Protein AF-Q6F4F9-F1 (afdb_monomer_lite)

Foldseek 3Di:
DLWDQDPVPRDTDRPPQLPDAPPDPVVVVVQLVVLCLLLPFLPNLVVQLVCQVPDDPVSNCCSLPPSNVVSLVSVVVVCSNHVVVCVVCLVVLLVRLVVRLVVLVVVLVVDDDPSSNVSSVSSSVSSVVSND

Sequence (132 aa):
GIFFMFNEMESMLMYFLKFFNLNLYLLYFSMIMAFLVKMPMYFVHLWLPKAHVEAPVSGSMILAGIMLKLGGYGLMRLMVFLQQINLKMNYIWIVISLVGGFYISLKCFCQVDIKSLIAYSSVAHMSIVISG

Organism: NCBI:txid254382

Secondary structure (DSSP, 8-state):
--SEE-TTT--EE--TTTT-----HHHHHHHHHHHHHHTT-TTTTTHHHHHHHHS-HHHHHHIIIIIHHHHHHHHHHHHHHSHHHHHHHHHHHHHHHHHHHHHHHHHHHT---HHHHHHHHHHHHHHHHHH-

Structure (mmCIF, N/CA/C/O backbone):
data_AF-Q6F4F9-F1
#
_entry.id   AF-Q6F4F9-F1
#
loop_
_atom_site.group_PDB
_atom_site.id
_atom_site.type_symbol
_atom_site.label_atom_id
_atom_site.label_alt_id
_atom_site.label_comp_id
_atom_site.label_asym_id
_atom_site.label_entity_id
_atom_site.label_seq_id
_atom_site.pdbx_PDB_ins_code
_atom_site.Cartn_x
_atom_site.Cartn_y
_atom_site.Cartn_z
_atom_site.occupancy
_atom_site.B_iso_or_equiv
_atom_site.auth_seq_id
_atom_site.auth_comp_id
_atom_site.auth_asym_id
_atom_site.auth_atom_id
_atom_site.pdbx_PDB_model_num
ATOM 1 N N . GLY A 1 1 ? 4.923 3.790 32.090 1.00 45.31 1 GLY A N 1
ATOM 2 C CA . GLY A 1 1 ? 6.272 3.547 31.550 1.00 45.31 1 GLY A CA 1
ATOM 3 C C . GLY A 1 1 ? 6.169 3.409 30.051 1.00 45.31 1 GLY A C 1
ATOM 4 O O . GLY A 1 1 ? 5.215 2.806 29.584 1.00 45.31 1 GLY A O 1
ATOM 5 N N . ILE A 1 2 ? 7.092 4.016 29.306 1.00 51.56 2 ILE A N 1
ATOM 6 C CA . ILE A 1 2 ? 7.120 3.952 27.834 1.00 51.56 2 ILE A CA 1
ATOM 7 C C . ILE A 1 2 ? 7.383 2.511 27.365 1.00 51.56 2 ILE A C 1
ATOM 9 O O . ILE A 1 2 ? 6.845 2.089 26.349 1.00 51.56 2 ILE A O 1
ATOM 13 N N . PHE A 1 3 ? 8.130 1.740 28.155 1.00 48.31 3 PHE A N 1
ATOM 14 C CA . PHE A 1 3 ? 8.286 0.300 28.005 1.00 48.31 3 PHE A CA 1
ATOM 15 C C . PHE A 1 3 ? 7.328 -0.443 28.938 1.00 48.31 3 PHE A C 1
ATOM 17 O O . PHE A 1 3 ? 7.302 -0.175 30.141 1.00 48.31 3 PHE A O 1
ATOM 24 N N . PHE A 1 4 ? 6.550 -1.365 28.375 1.00 54.19 4 PHE A N 1
ATOM 25 C CA . PHE A 1 4 ? 5.777 -2.349 29.124 1.00 54.19 4 PHE A CA 1
ATOM 26 C C . PHE A 1 4 ? 6.412 -3.716 28.864 1.00 54.19 4 PHE A C 1
ATOM 28 O O . PHE A 1 4 ? 6.533 -4.134 27.711 1.00 54.19 4 PHE A O 1
ATOM 35 N N . MET A 1 5 ? 6.824 -4.391 29.934 1.00 52.00 5 MET A N 1
ATOM 36 C CA . MET A 1 5 ? 7.193 -5.802 29.878 1.00 52.00 5 MET A CA 1
ATOM 37 C C . MET A 1 5 ? 5.910 -6.622 29.849 1.00 52.00 5 MET A C 1
ATOM 39 O O . MET A 1 5 ? 5.072 -6.494 30.742 1.00 52.00 5 MET A O 1
ATOM 43 N N . PHE A 1 6 ? 5.744 -7.460 28.830 1.00 53.97 6 PHE A N 1
ATOM 44 C CA . PHE A 1 6 ? 4.762 -8.531 28.911 1.00 53.97 6 PHE A CA 1
ATOM 45 C C . PHE A 1 6 ? 5.356 -9.709 29.669 1.00 53.97 6 PHE A C 1
ATOM 47 O O . PHE A 1 6 ? 6.288 -10.337 29.173 1.00 53.97 6 PHE A O 1
ATOM 54 N N . ASN A 1 7 ? 4.769 -10.046 30.817 1.00 51.41 7 ASN A N 1
ATOM 55 C CA . ASN A 1 7 ? 5.176 -11.212 31.608 1.00 51.41 7 ASN A CA 1
ATOM 56 C C . ASN A 1 7 ? 5.023 -12.550 30.858 1.00 51.41 7 ASN A C 1
ATOM 58 O O . ASN A 1 7 ? 5.682 -13.510 31.223 1.00 51.41 7 ASN A O 1
ATOM 62 N N . GLU A 1 8 ? 4.193 -12.617 29.815 1.00 51.53 8 GLU A N 1
ATOM 63 C CA . GLU A 1 8 ? 3.927 -13.854 29.057 1.00 51.53 8 GLU A CA 1
ATOM 64 C C . GLU A 1 8 ? 4.882 -14.073 27.867 1.00 51.53 8 GLU A C 1
ATOM 66 O O . GLU A 1 8 ? 5.017 -15.190 27.386 1.00 51.53 8 GLU A O 1
ATOM 71 N N . MET A 1 9 ? 5.527 -13.018 27.353 1.00 53.88 9 MET A N 1
ATOM 72 C CA . MET A 1 9 ? 6.287 -13.060 26.085 1.00 53.88 9 MET A CA 1
ATOM 73 C C . MET A 1 9 ? 7.745 -12.593 26.224 1.00 53.88 9 MET A C 1
ATOM 75 O O . MET A 1 9 ? 8.450 -12.518 25.221 1.00 53.88 9 MET A O 1
ATOM 79 N N . GLU A 1 10 ? 8.177 -12.194 27.428 1.00 52.59 10 GLU A N 1
ATOM 80 C CA . GLU A 1 10 ? 9.486 -11.567 27.716 1.00 52.59 10 GLU A CA 1
ATOM 81 C C . GLU A 1 10 ? 9.894 -10.448 26.730 1.00 52.59 10 GLU A C 1
ATOM 83 O O . GLU A 1 10 ? 11.068 -10.140 26.535 1.00 52.59 10 GLU A O 1
ATOM 88 N N . SER A 1 11 ? 8.918 -9.800 26.090 1.00 51.47 11 SER A N 1
ATOM 89 C CA . SER A 1 11 ? 9.169 -8.795 25.060 1.00 51.47 11 SER A CA 1
ATOM 90 C C . SER A 1 11 ? 8.929 -7.388 25.600 1.00 51.47 11 SER A C 1
ATOM 92 O O . SER A 1 11 ? 7.839 -7.080 26.097 1.00 51.47 11 SER A O 1
ATOM 94 N N . MET A 1 12 ? 9.919 -6.515 25.421 1.00 50.72 12 MET A N 1
ATOM 95 C CA . MET A 1 12 ? 9.825 -5.079 25.682 1.00 50.72 12 MET A CA 1
ATOM 96 C C . MET A 1 12 ? 9.098 -4.367 24.537 1.00 50.72 12 MET A C 1
ATOM 98 O O . MET A 1 12 ? 9.719 -3.975 23.548 1.00 50.72 12 MET A O 1
ATOM 102 N N . LEU A 1 13 ? 7.784 -4.169 24.660 1.00 56.91 13 LEU A N 1
ATOM 103 C CA . LEU A 1 13 ? 7.014 -3.400 23.680 1.00 56.91 13 LEU A CA 1
ATOM 104 C C . LEU A 1 13 ? 6.706 -1.996 24.198 1.00 56.91 13 LEU A C 1
ATOM 106 O O . LEU A 1 13 ? 6.310 -1.782 25.347 1.00 56.91 13 LEU A O 1
ATOM 110 N N . MET A 1 14 ? 6.876 -1.020 23.306 1.00 57.19 14 MET A N 1
ATOM 111 C CA . MET A 1 14 ? 6.538 0.369 23.577 1.00 57.19 14 MET A CA 1
ATOM 112 C C . MET A 1 14 ? 5.018 0.548 23.444 1.00 57.19 14 MET A C 1
ATOM 114 O O . MET A 1 14 ? 4.515 0.876 22.371 1.00 57.19 14 MET A O 1
ATOM 118 N N . TYR A 1 15 ? 4.273 0.291 24.522 1.00 59.44 15 TYR A N 1
ATOM 119 C CA . TYR A 1 15 ? 2.806 0.379 24.560 1.00 59.44 15 TYR A CA 1
ATOM 120 C C . TYR A 1 15 ? 2.285 1.805 24.687 1.00 59.44 15 TYR A C 1
ATOM 122 O O . TYR A 1 15 ? 1.411 2.114 25.500 1.00 59.44 15 TYR A O 1
ATOM 130 N N . PHE A 1 16 ? 2.817 2.702 23.867 1.00 53.94 16 PHE A N 1
ATOM 131 C CA . PHE A 1 16 ? 2.278 4.042 23.817 1.00 53.94 16 PHE A CA 1
ATOM 132 C C . PHE A 1 16 ? 0.833 3.969 23.294 1.00 53.94 16 PHE A C 1
ATOM 134 O O . PHE A 1 16 ? 0.584 3.507 22.184 1.00 53.94 16 PHE A O 1
ATOM 141 N N . LEU A 1 17 ? -0.117 4.381 24.139 1.00 57.94 17 LEU A N 1
ATOM 142 C CA . LEU A 1 17 ? -1.541 4.576 23.841 1.00 57.94 17 LEU A CA 1
ATOM 143 C C . LEU A 1 17 ? -2.439 3.342 23.597 1.00 57.94 17 LEU A C 1
ATOM 145 O O . LEU A 1 17 ? -3.617 3.548 23.328 1.00 57.94 17 LEU A O 1
ATOM 149 N N . LYS A 1 18 ? -1.998 2.083 23.760 1.00 57.00 18 LYS A N 1
ATOM 150 C CA . LYS A 1 18 ? -2.902 0.913 23.557 1.00 57.00 18 LYS A CA 1
ATOM 151 C C . LYS A 1 18 ? -4.168 0.934 24.420 1.00 57.00 18 LYS A C 1
ATOM 153 O O . LYS A 1 18 ? -5.202 0.428 24.003 1.00 57.00 18 LYS A O 1
ATOM 158 N N . PHE A 1 19 ? -4.096 1.505 25.619 1.00 54.19 19 PHE A N 1
ATOM 159 C CA . PHE A 1 19 ? -5.248 1.573 26.521 1.00 54.19 19 PHE A CA 1
ATOM 160 C C . PHE A 1 19 ? -6.269 2.657 26.137 1.00 54.19 19 PHE A C 1
ATOM 162 O O . PHE A 1 19 ? -7.351 2.696 26.717 1.00 54.19 19 PHE A O 1
ATOM 169 N N . PHE A 1 20 ? -5.961 3.523 25.164 1.00 58.06 20 PHE A N 1
ATOM 170 C CA . PHE A 1 20 ? -6.923 4.490 24.645 1.00 58.06 20 PHE A CA 1
ATOM 171 C C . PHE A 1 20 ? -7.721 3.878 23.493 1.00 58.06 20 PHE A C 1
ATOM 173 O O . PHE A 1 20 ? -7.207 3.698 22.391 1.00 58.06 20 PHE A O 1
ATOM 180 N N . ASN A 1 21 ? -9.012 3.631 23.726 1.00 56.81 21 ASN A N 1
ATOM 181 C CA . ASN A 1 21 ? -9.959 3.326 22.654 1.00 56.81 21 ASN A CA 1
ATOM 182 C C . ASN A 1 21 ? -10.218 4.593 21.825 1.00 56.81 21 ASN A C 1
ATOM 184 O O . ASN A 1 21 ? -11.148 5.353 22.099 1.00 56.81 21 ASN A O 1
ATOM 188 N N . LEU A 1 22 ? -9.397 4.836 20.801 1.00 61.75 22 LEU A N 1
ATOM 189 C CA . LEU A 1 22 ? -9.690 5.866 19.809 1.00 61.75 22 LEU A CA 1
ATOM 190 C C . LEU A 1 22 ? -10.724 5.354 18.803 1.00 61.75 22 LEU A C 1
ATOM 192 O O . LEU A 1 22 ? -10.372 4.823 17.755 1.00 61.75 22 LEU A O 1
ATOM 196 N N . ASN A 1 23 ? -12.006 5.590 19.083 1.00 63.59 23 ASN A N 1
ATOM 197 C CA . ASN A 1 23 ? -13.114 5.341 18.151 1.00 63.59 23 ASN A CA 1
ATOM 198 C C . ASN A 1 23 ? -13.271 6.465 17.106 1.00 63.59 23 ASN A C 1
ATOM 200 O O . ASN A 1 23 ? -14.371 6.949 16.849 1.00 63.59 23 ASN A O 1
ATOM 204 N N . LEU A 1 24 ? -12.164 6.914 16.509 1.00 79.94 24 LEU A N 1
ATOM 205 C CA . LEU A 1 24 ? -12.155 7.982 15.507 1.00 79.94 24 LEU A CA 1
ATOM 206 C C . LEU A 1 24 ? -11.870 7.403 14.119 1.00 79.94 24 LEU A C 1
ATOM 208 O O . LEU A 1 24 ? -10.714 7.256 13.723 1.00 79.94 24 LEU A O 1
ATOM 212 N N . TYR A 1 25 ? -12.928 7.128 13.350 1.00 81.25 25 TYR A N 1
ATOM 213 C CA . TYR A 1 25 ? -12.807 6.614 11.979 1.00 81.25 25 TYR A CA 1
ATOM 214 C C . TYR A 1 25 ? -11.988 7.540 11.065 1.00 81.25 25 TYR A C 1
ATOM 216 O O . TYR A 1 25 ? -11.212 7.063 10.244 1.00 81.25 25 TYR A O 1
ATOM 224 N N . LEU A 1 26 ? -12.101 8.862 11.227 1.00 83.69 26 LEU A N 1
ATOM 225 C CA . LEU A 1 26 ? -11.353 9.815 10.400 1.00 83.69 26 LEU A CA 1
ATOM 226 C C . LEU A 1 26 ? -9.837 9.739 10.654 1.00 83.69 26 LEU A C 1
ATOM 228 O O . LEU A 1 26 ? -9.043 9.754 9.716 1.00 83.69 26 LEU A O 1
ATOM 232 N N . LEU A 1 27 ? -9.445 9.610 11.925 1.00 83.06 27 LEU A N 1
ATOM 233 C CA . LEU A 1 27 ? -8.048 9.456 12.336 1.00 83.06 27 LEU A CA 1
ATOM 234 C C . LEU A 1 27 ? -7.488 8.096 11.900 1.00 83.06 27 LEU A C 1
ATOM 236 O O . LEU A 1 27 ? -6.344 8.002 11.466 1.00 83.06 27 LEU A O 1
ATOM 240 N N . TYR A 1 28 ? -8.315 7.054 11.957 1.00 84.50 28 TYR A N 1
ATOM 241 C CA . TYR A 1 28 ? -7.983 5.737 11.429 1.00 84.50 28 TYR A CA 1
ATOM 242 C C . TYR A 1 28 ? -7.637 5.791 9.934 1.00 84.50 28 TYR A C 1
ATOM 244 O O . TYR A 1 28 ? -6.560 5.349 9.528 1.00 84.50 28 TYR A O 1
ATOM 252 N N . PHE A 1 29 ? -8.522 6.379 9.122 1.00 85.88 29 PHE A N 1
ATOM 253 C CA . PHE A 1 29 ? -8.309 6.488 7.681 1.00 85.88 29 PHE A CA 1
ATOM 254 C C . PHE A 1 29 ? -7.089 7.343 7.335 1.00 85.88 29 PHE A C 1
ATOM 256 O O . PHE A 1 29 ? -6.309 6.947 6.470 1.00 85.88 29 PHE A O 1
ATOM 263 N N . SER A 1 30 ? -6.889 8.482 8.007 1.00 86.88 30 SER A N 1
ATOM 264 C CA . SER A 1 30 ? -5.748 9.360 7.724 1.00 86.88 30 SER A CA 1
ATOM 265 C C . SER A 1 30 ? -4.412 8.697 8.058 1.00 86.88 30 SER A C 1
ATOM 267 O O . SER A 1 30 ? -3.473 8.781 7.264 1.00 86.88 30 SER A O 1
ATOM 269 N N . MET A 1 31 ? -4.335 7.981 9.184 1.00 84.88 31 MET A N 1
ATOM 270 C CA . MET A 1 31 ? -3.129 7.251 9.555 1.00 84.88 31 MET A CA 1
ATOM 271 C C . MET A 1 31 ? -2.843 6.118 8.571 1.00 84.88 31 MET A C 1
ATOM 273 O O . MET A 1 31 ? -1.738 6.048 8.043 1.00 84.88 31 MET A O 1
ATOM 277 N N . ILE A 1 32 ? -3.820 5.264 8.261 1.00 87.12 32 ILE A N 1
ATOM 278 C CA . ILE A 1 32 ? -3.586 4.114 7.376 1.00 87.12 32 ILE A CA 1
ATOM 279 C C . ILE A 1 32 ? -3.252 4.548 5.952 1.00 87.12 32 ILE A C 1
ATOM 281 O O . ILE A 1 32 ? -2.290 4.037 5.381 1.00 87.12 32 ILE A O 1
ATOM 285 N N . MET A 1 33 ? -3.949 5.545 5.402 1.00 86.19 33 MET A N 1
ATOM 286 C CA . MET A 1 33 ? -3.639 6.053 4.064 1.00 86.19 33 MET A CA 1
ATOM 287 C C . MET A 1 33 ? -2.208 6.590 3.960 1.00 86.19 33 MET A C 1
ATOM 289 O O . MET A 1 33 ? -1.531 6.311 2.974 1.00 86.19 33 MET A O 1
ATOM 293 N N . ALA A 1 34 ? -1.691 7.284 4.981 1.00 86.88 34 ALA A N 1
ATOM 294 C CA . ALA A 1 34 ? -0.315 7.789 4.965 1.00 86.88 34 ALA A CA 1
ATOM 295 C C . ALA A 1 34 ? 0.740 6.668 4.863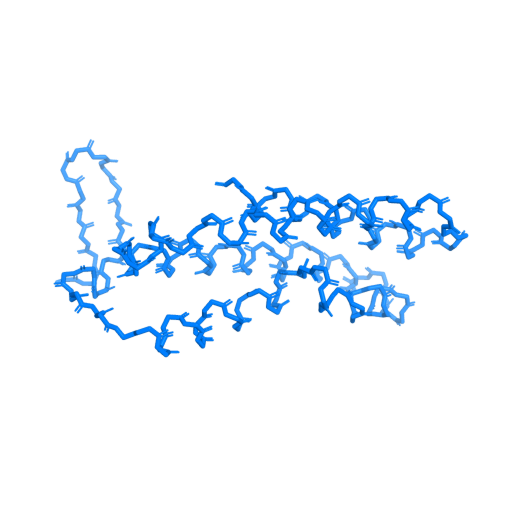 1.00 86.88 34 ALA A C 1
ATOM 297 O O . ALA A 1 34 ? 1.792 6.849 4.242 1.00 86.88 34 ALA A O 1
ATOM 298 N N . PHE A 1 35 ? 0.466 5.499 5.446 1.00 85.50 35 PHE A N 1
ATOM 299 C CA . PHE A 1 35 ? 1.363 4.346 5.366 1.00 85.50 35 PHE A CA 1
ATOM 300 C C . PHE A 1 35 ? 1.154 3.500 4.105 1.00 85.50 35 PHE A C 1
ATOM 302 O O . PHE A 1 35 ? 2.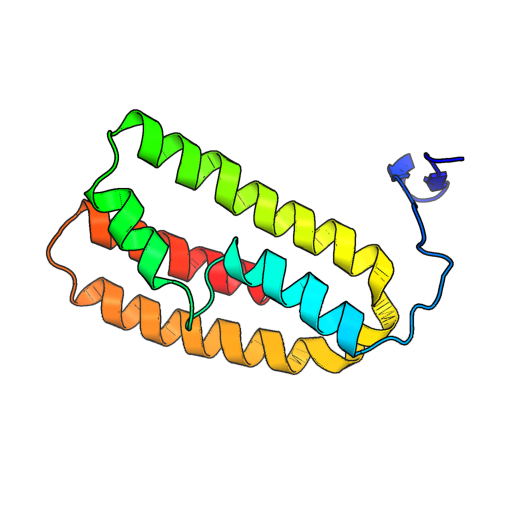138 3.013 3.550 1.00 85.50 35 PHE A O 1
ATOM 309 N N . LEU A 1 36 ? -0.078 3.391 3.603 1.00 84.50 36 LEU A N 1
ATOM 310 C CA . LEU A 1 36 ? -0.391 2.765 2.309 1.00 84.50 36 LEU A CA 1
ATOM 311 C C . LEU A 1 36 ? 0.122 3.560 1.112 1.00 84.50 36 LEU A C 1
ATOM 313 O O . LEU A 1 36 ? 0.248 3.028 0.014 1.00 84.50 36 LEU A O 1
ATOM 317 N N . VAL A 1 37 ? 0.424 4.842 1.309 1.00 84.31 37 VAL A N 1
ATOM 318 C CA . VAL A 1 37 ? 1.255 5.566 0.362 1.00 84.31 37 VAL A CA 1
ATOM 319 C C . VAL A 1 37 ? 2.640 4.910 0.392 1.00 84.31 37 VAL A C 1
ATOM 321 O O . VAL A 1 37 ? 3.012 4.248 -0.553 1.00 84.31 37 VAL A O 1
ATOM 324 N N . LYS A 1 38 ? 3.381 4.920 1.502 1.00 82.00 38 LYS A N 1
ATOM 325 C CA . LYS A 1 38 ? 4.748 4.344 1.534 1.00 82.00 38 LYS A CA 1
ATOM 326 C C . LYS A 1 38 ? 4.850 2.867 1.112 1.00 82.00 38 LYS A C 1
ATOM 328 O O . LYS A 1 38 ? 5.871 2.489 0.543 1.00 82.00 38 LYS A O 1
ATOM 333 N N . MET A 1 39 ? 3.829 2.054 1.387 1.00 82.56 39 MET A N 1
ATOM 334 C CA . MET A 1 39 ? 3.692 0.691 0.868 1.00 82.56 39 MET A CA 1
ATOM 335 C C . MET A 1 39 ? 2.717 0.666 -0.314 1.00 82.56 39 MET A C 1
ATOM 337 O O . MET A 1 39 ? 1.510 0.594 -0.091 1.00 82.56 39 MET A O 1
ATOM 341 N N . PRO A 1 40 ? 3.206 0.715 -1.562 1.00 68.69 40 PRO A N 1
ATOM 342 C CA . PRO A 1 40 ? 2.355 0.983 -2.711 1.00 68.69 40 PRO A CA 1
ATOM 343 C C . PRO A 1 40 ? 1.286 -0.094 -2.902 1.00 68.69 40 PRO A C 1
ATOM 345 O O . PRO A 1 40 ? 1.572 -1.223 -3.294 1.00 68.69 40 PRO A O 1
ATOM 348 N N . MET A 1 41 ? 0.032 0.298 -2.688 1.00 78.62 41 MET A N 1
ATOM 349 C CA . MET A 1 41 ? -1.135 -0.411 -3.203 1.00 78.62 41 MET A CA 1
ATOM 350 C C . MET A 1 41 ? -1.491 0.053 -4.621 1.00 78.62 41 MET A C 1
ATOM 352 O O . MET A 1 41 ? -0.965 1.040 -5.142 1.00 78.62 41 MET A O 1
ATOM 356 N N . TYR A 1 42 ? -2.434 -0.655 -5.241 1.00 70.88 42 TYR A N 1
ATOM 357 C CA . TYR A 1 42 ? -2.800 -0.545 -6.655 1.00 70.88 42 TYR A CA 1
ATOM 358 C C . TYR A 1 42 ? -3.200 0.849 -7.172 1.00 70.88 42 TYR A C 1
ATOM 360 O O . TYR A 1 42 ? -3.131 1.078 -8.372 1.00 70.88 42 TYR A O 1
ATOM 368 N N . PHE A 1 43 ? -3.452 1.847 -6.331 1.00 78.38 43 PHE A N 1
ATOM 369 C CA . PHE A 1 43 ? -3.720 3.218 -6.798 1.00 78.38 43 PHE A CA 1
ATOM 370 C C . PHE A 1 43 ? -2.506 4.146 -6.791 1.00 78.38 43 PHE A C 1
ATOM 372 O O . PHE A 1 43 ? -2.463 5.110 -7.550 1.00 78.38 43 PHE A O 1
ATOM 379 N N . VAL A 1 44 ? -1.510 3.858 -5.954 1.00 83.06 44 VAL A N 1
ATOM 380 C CA . VAL A 1 44 ? -0.409 4.791 -5.670 1.00 83.06 44 VAL A CA 1
ATOM 381 C C . VAL A 1 44 ? 0.958 4.237 -6.072 1.00 83.06 44 VAL A C 1
ATOM 383 O O . VAL A 1 44 ? 1.993 4.854 -5.852 1.00 83.06 44 VAL A O 1
ATOM 386 N N . HIS A 1 45 ? 0.969 3.085 -6.739 1.00 87.12 45 HIS A N 1
ATOM 387 C CA . HIS A 1 45 ? 2.184 2.382 -7.133 1.00 87.12 45 HIS A CA 1
ATOM 388 C C . HIS A 1 45 ? 3.061 3.125 -8.152 1.00 87.12 45 HIS A C 1
ATOM 390 O O . HIS A 1 45 ? 4.248 2.834 -8.243 1.00 87.12 45 HIS A O 1
ATOM 396 N N . LEU A 1 46 ? 2.520 4.089 -8.903 1.00 84.56 46 LEU A N 1
ATOM 397 C CA . LEU A 1 46 ? 3.191 4.689 -10.063 1.00 84.56 46 LEU A CA 1
ATOM 398 C C . LEU A 1 46 ? 4.471 5.478 -9.744 1.00 84.56 46 LEU A C 1
ATOM 400 O O . LEU A 1 46 ? 5.316 5.606 -10.633 1.00 84.56 46 LEU A O 1
ATOM 404 N N . TRP A 1 47 ? 4.661 6.000 -8.524 1.00 86.06 47 TRP A N 1
ATOM 405 C CA . TRP A 1 47 ? 5.932 6.673 -8.206 1.00 86.06 47 TRP A CA 1
ATOM 406 C C . TRP A 1 47 ? 7.092 5.684 -8.135 1.00 86.06 47 TRP A C 1
ATOM 408 O O . TRP A 1 47 ? 8.228 6.077 -8.378 1.00 86.06 47 TRP A O 1
ATOM 418 N N . LEU A 1 48 ? 6.839 4.421 -7.772 1.00 84.88 48 LEU A N 1
ATOM 419 C CA . LEU A 1 48 ? 7.909 3.491 -7.424 1.00 84.88 48 LEU A CA 1
ATOM 420 C C . LEU A 1 48 ? 8.679 3.054 -8.677 1.00 84.88 48 LEU A C 1
ATOM 422 O O . LEU A 1 48 ? 9.901 3.198 -8.684 1.00 84.88 48 LEU A O 1
ATOM 426 N N . PRO A 1 49 ? 8.020 2.642 -9.778 1.00 82.00 49 PRO A N 1
ATOM 427 C CA . PRO A 1 49 ? 8.699 2.384 -11.042 1.00 82.00 49 PRO A CA 1
ATOM 428 C C . PRO A 1 49 ? 9.466 3.600 -11.568 1.00 82.00 49 PRO A C 1
ATOM 430 O O . PRO A 1 49 ? 10.604 3.445 -11.998 1.00 82.00 49 PRO A O 1
ATOM 433 N N . LYS A 1 50 ? 8.894 4.811 -11.479 1.00 82.25 50 LYS A N 1
ATOM 434 C CA . LYS A 1 50 ? 9.570 6.042 -11.930 1.00 82.25 50 LYS A CA 1
ATOM 435 C C . LYS A 1 50 ? 10.833 6.332 -11.115 1.00 82.25 50 LYS A C 1
ATOM 437 O O . LYS A 1 50 ? 11.896 6.542 -11.690 1.00 82.25 50 LYS A O 1
ATOM 442 N N . ALA A 1 51 ? 10.746 6.225 -9.787 1.00 84.19 51 ALA A N 1
ATOM 443 C CA . ALA A 1 51 ? 11.887 6.413 -8.895 1.00 84.19 51 ALA A CA 1
ATOM 444 C C . ALA A 1 51 ? 13.014 5.402 -9.167 1.00 84.19 51 ALA A C 1
ATOM 446 O O . ALA A 1 51 ? 14.186 5.766 -9.135 1.00 84.19 51 ALA A O 1
ATOM 447 N N . HIS A 1 52 ? 12.682 4.144 -9.473 1.00 83.88 52 HIS A N 1
ATOM 448 C CA . HIS A 1 52 ? 13.680 3.121 -9.799 1.00 83.88 52 HIS A CA 1
ATOM 449 C C . HIS A 1 52 ? 14.359 3.325 -11.160 1.00 83.88 52 HIS A C 1
ATOM 451 O O . HIS A 1 52 ? 15.519 2.940 -11.320 1.00 83.88 52 HIS A O 1
ATOM 457 N N . VAL A 1 53 ? 13.659 3.896 -12.143 1.00 82.69 53 VAL A N 1
ATOM 458 C CA . VAL A 1 53 ? 14.221 4.150 -13.478 1.00 82.69 53 VAL A CA 1
ATOM 459 C C . VAL A 1 53 ? 15.209 5.320 -13.447 1.00 82.69 53 VAL A C 1
ATOM 461 O O . VAL A 1 53 ? 16.280 5.218 -14.046 1.00 82.69 53 VAL A O 1
ATOM 464 N N . GLU A 1 54 ? 14.887 6.384 -12.712 1.00 83.62 54 GLU A N 1
ATOM 465 C CA . GLU A 1 54 ? 15.663 7.633 -12.684 1.00 83.62 54 GLU A CA 1
ATOM 466 C C . GLU A 1 54 ? 16.808 7.628 -11.655 1.00 83.62 54 GLU A C 1
ATOM 468 O O . GLU A 1 54 ? 17.796 8.344 -11.819 1.00 83.62 54 GLU A O 1
ATOM 473 N N . ALA A 1 55 ? 16.713 6.819 -10.595 1.00 84.12 55 ALA A N 1
ATOM 474 C CA . ALA A 1 55 ? 17.708 6.817 -9.528 1.00 84.12 55 ALA A CA 1
ATOM 475 C C . ALA A 1 55 ? 19.026 6.102 -9.907 1.00 84.12 55 ALA A C 1
ATOM 477 O O . ALA A 1 55 ? 19.028 5.101 -10.638 1.00 84.12 55 ALA A O 1
ATOM 478 N N . PRO A 1 56 ? 20.169 6.542 -9.335 1.00 85.81 56 PRO A N 1
ATOM 479 C CA . PRO A 1 56 ? 21.414 5.784 -9.387 1.00 85.81 56 PRO A CA 1
ATOM 480 C C . PRO A 1 56 ? 21.260 4.431 -8.676 1.00 85.81 56 PRO A C 1
ATOM 482 O O . PRO A 1 56 ? 20.426 4.256 -7.783 1.00 85.81 56 PRO A O 1
ATOM 485 N N . VAL A 1 57 ? 22.113 3.470 -9.042 1.00 80.50 57 VAL A N 1
ATOM 486 C CA . VAL A 1 57 ? 22.046 2.077 -8.564 1.00 80.50 57 VAL A CA 1
ATOM 487 C C . VAL A 1 57 ? 22.036 1.992 -7.028 1.00 80.50 57 VAL A C 1
ATOM 489 O O . VAL A 1 57 ? 21.205 1.284 -6.462 1.00 80.50 57 VAL A O 1
ATOM 492 N N . SER A 1 58 ? 22.864 2.784 -6.341 1.00 82.25 58 SER A N 1
ATOM 493 C CA . SER A 1 58 ? 22.902 2.851 -4.872 1.00 82.25 58 SER A CA 1
ATOM 494 C C . SER A 1 58 ? 21.599 3.375 -4.252 1.00 82.25 58 SER A C 1
ATOM 496 O O . SER A 1 58 ? 21.108 2.809 -3.276 1.00 82.25 58 SER A O 1
ATOM 498 N N . GLY A 1 59 ? 20.996 4.411 -4.840 1.00 83.50 59 GLY A N 1
ATOM 499 C CA . GLY A 1 59 ? 19.729 4.982 -4.372 1.00 83.50 59 GLY A CA 1
ATOM 500 C C . GLY A 1 59 ? 18.569 3.995 -4.498 1.00 83.50 59 GLY A C 1
ATOM 501 O O . GLY A 1 59 ? 17.764 3.858 -3.577 1.00 83.50 59 GLY A O 1
ATOM 502 N N . SER A 1 60 ? 18.538 3.235 -5.596 1.00 78.25 60 SER A N 1
ATOM 503 C CA . SER A 1 60 ? 17.509 2.216 -5.826 1.00 78.25 60 SER A CA 1
ATOM 504 C C . SER A 1 60 ? 17.538 1.084 -4.783 1.00 78.25 60 SER A C 1
ATOM 506 O O . SER A 1 60 ? 16.481 0.628 -4.345 1.00 78.25 60 SER A O 1
ATOM 508 N N . MET A 1 61 ? 18.728 0.680 -4.312 1.00 84.06 61 MET A N 1
ATOM 509 C CA . MET A 1 61 ? 18.868 -0.347 -3.268 1.00 84.06 61 MET A CA 1
ATOM 510 C C . MET A 1 61 ? 18.379 0.139 -1.903 1.00 84.06 61 MET A C 1
ATOM 512 O O . MET A 1 61 ? 17.717 -0.609 -1.186 1.00 84.06 61 MET A O 1
ATOM 516 N N . ILE A 1 62 ? 18.679 1.389 -1.540 1.00 85.00 62 ILE A N 1
ATOM 517 C CA . ILE A 1 62 ? 18.267 1.975 -0.256 1.00 85.00 62 ILE A CA 1
ATOM 518 C C . ILE A 1 62 ? 16.742 2.122 -0.206 1.00 85.00 62 ILE A C 1
ATOM 520 O O . ILE A 1 62 ? 16.120 1.790 0.807 1.00 85.00 62 ILE A O 1
ATOM 524 N N . LEU A 1 63 ? 16.134 2.561 -1.314 1.00 78.00 63 LEU A N 1
ATOM 525 C CA . LEU A 1 63 ? 14.685 2.708 -1.431 1.00 78.00 63 LEU A CA 1
ATOM 526 C C . LEU A 1 63 ? 13.975 1.360 -1.229 1.00 78.00 63 LEU A C 1
ATOM 528 O O . LEU A 1 63 ? 13.117 1.234 -0.354 1.00 78.00 63 LEU A O 1
ATOM 532 N N . ALA A 1 64 ? 14.384 0.333 -1.978 1.00 75.56 64 ALA A N 1
ATOM 533 C CA . ALA A 1 64 ? 13.792 -0.999 -1.872 1.00 75.56 64 ALA A CA 1
ATOM 534 C C . ALA A 1 64 ? 14.080 -1.666 -0.514 1.00 75.56 64 ALA A C 1
ATOM 536 O O . ALA A 1 64 ? 13.212 -2.323 0.060 1.00 75.56 64 ALA A O 1
ATOM 537 N N . GLY A 1 65 ? 15.291 -1.488 0.020 1.00 77.25 65 GLY A N 1
ATOM 538 C CA . GLY A 1 65 ? 15.741 -2.154 1.239 1.00 77.25 65 GLY A CA 1
ATOM 539 C C . GLY A 1 65 ? 15.137 -1.584 2.518 1.00 77.25 65 GLY A C 1
ATOM 540 O O . GLY A 1 65 ? 14.738 -2.350 3.394 1.00 77.25 65 GLY A O 1
ATOM 541 N N . ILE A 1 66 ? 15.069 -0.257 2.637 1.00 84.00 66 ILE A N 1
ATOM 542 C CA . ILE A 1 66 ? 14.753 0.417 3.902 1.00 84.00 66 ILE A CA 1
ATOM 543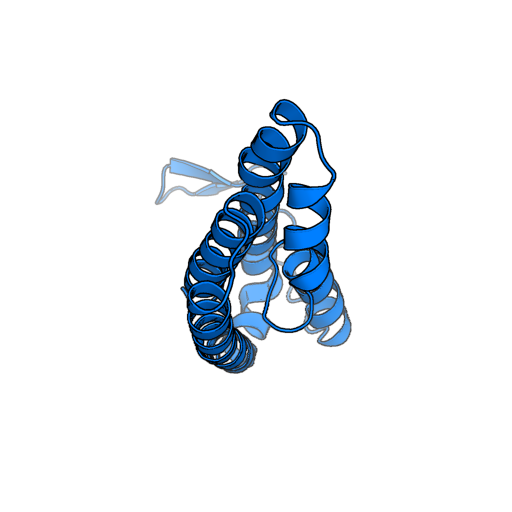 C C . ILE A 1 66 ? 13.356 1.029 3.865 1.00 84.00 66 ILE A C 1
ATOM 545 O O . ILE A 1 66 ? 12.560 0.795 4.773 1.00 84.00 66 ILE A O 1
ATOM 549 N N . MET A 1 67 ? 13.030 1.792 2.820 1.00 82.50 67 MET A N 1
ATOM 550 C CA . MET A 1 67 ? 11.802 2.591 2.801 1.00 82.50 67 MET A CA 1
ATOM 551 C C . MET A 1 67 ? 10.544 1.716 2.820 1.00 82.50 67 MET A C 1
ATOM 553 O O . MET A 1 67 ? 9.635 1.971 3.612 1.00 82.50 67 MET A O 1
ATOM 557 N N . LEU A 1 68 ? 10.519 0.652 2.011 1.00 79.25 68 LEU A N 1
ATOM 558 C CA . LEU A 1 68 ? 9.383 -0.272 1.962 1.00 79.25 68 LEU A CA 1
ATOM 559 C C . LEU A 1 68 ? 9.203 -1.028 3.286 1.00 79.25 68 LEU A C 1
ATOM 561 O O . LEU A 1 68 ? 8.092 -1.114 3.804 1.00 79.25 68 LEU A O 1
ATOM 565 N N . LYS A 1 69 ? 10.298 -1.507 3.890 1.00 82.94 69 LYS A N 1
ATOM 566 C CA . LYS A 1 69 ? 10.247 -2.255 5.159 1.00 82.94 69 LYS A CA 1
ATOM 567 C C . LYS A 1 69 ? 9.841 -1.376 6.341 1.00 82.94 69 LYS A C 1
ATOM 569 O O . LYS A 1 69 ? 9.056 -1.805 7.184 1.00 82.94 69 LYS A O 1
ATOM 574 N N . LEU A 1 70 ? 10.316 -0.129 6.383 1.00 84.12 70 LEU A N 1
ATOM 575 C CA . LEU A 1 70 ? 9.896 0.843 7.395 1.00 84.12 70 LEU A CA 1
ATOM 576 C C . LEU A 1 70 ? 8.404 1.181 7.290 1.00 84.12 70 LEU A C 1
ATOM 578 O O . LEU A 1 70 ? 7.767 1.409 8.318 1.00 84.12 70 LEU A O 1
ATOM 582 N N . GLY A 1 71 ? 7.835 1.185 6.079 1.00 85.31 71 GLY A N 1
ATOM 583 C CA . GLY A 1 71 ? 6.394 1.347 5.875 1.00 85.31 71 GLY A CA 1
ATOM 584 C C . GLY A 1 71 ? 5.581 0.250 6.569 1.00 85.31 71 GLY A C 1
ATOM 585 O O . GLY A 1 71 ? 4.669 0.556 7.336 1.00 85.31 71 GLY A O 1
ATOM 586 N N . GLY A 1 72 ? 5.974 -1.012 6.379 1.00 85.19 72 GLY A N 1
ATOM 587 C CA . GLY A 1 72 ? 5.302 -2.171 6.982 1.00 85.19 72 GLY A CA 1
ATOM 588 C C . GLY A 1 72 ? 5.447 -2.217 8.493 1.00 85.19 72 GLY A C 1
ATOM 589 O O . GLY A 1 72 ? 4.472 -2.416 9.212 1.00 85.19 72 GLY A O 1
ATOM 590 N N . TYR A 1 73 ? 6.646 -1.923 8.994 1.00 85.69 73 TYR A N 1
ATOM 591 C CA . TYR A 1 73 ? 6.869 -1.794 10.431 1.00 85.69 73 TYR A CA 1
ATOM 592 C C . TYR A 1 73 ? 6.014 -0.673 11.051 1.00 85.69 73 TYR A C 1
ATOM 594 O O . TYR A 1 73 ? 5.476 -0.819 12.151 1.00 85.69 73 TYR A O 1
ATOM 602 N N . GLY A 1 74 ? 5.845 0.441 10.333 1.00 86.06 74 GLY A N 1
ATOM 603 C CA . GLY A 1 74 ? 4.950 1.528 10.723 1.00 86.06 74 GLY A CA 1
ATOM 604 C C . GLY A 1 74 ? 3.488 1.089 10.827 1.00 86.06 74 GLY A C 1
ATOM 605 O O . GLY A 1 74 ? 2.849 1.366 11.843 1.00 86.06 74 GLY A O 1
ATOM 606 N N . LEU A 1 75 ? 2.991 0.343 9.832 1.00 85.75 75 LEU A N 1
ATOM 607 C CA . LEU A 1 75 ? 1.652 -0.255 9.874 1.00 85.75 75 LEU A CA 1
ATOM 608 C C . LEU A 1 75 ? 1.494 -1.189 11.074 1.00 85.75 75 LEU A C 1
ATOM 610 O O . LEU A 1 75 ? 0.547 -1.021 11.836 1.00 85.75 75 LEU A O 1
ATOM 614 N N . MET A 1 76 ? 2.442 -2.101 11.310 1.00 83.00 76 MET A N 1
ATOM 615 C CA . MET A 1 76 ? 2.388 -3.020 12.454 1.00 83.00 76 MET A CA 1
ATOM 616 C C . MET A 1 76 ? 2.275 -2.274 13.789 1.00 83.00 76 MET A C 1
ATOM 618 O O . MET A 1 76 ? 1.473 -2.654 14.642 1.00 83.00 76 MET A O 1
ATOM 622 N N . ARG A 1 77 ? 3.016 -1.171 13.971 1.00 78.62 77 ARG A N 1
ATOM 623 C CA . ARG A 1 77 ? 2.919 -0.364 15.199 1.00 78.62 77 ARG A CA 1
ATOM 624 C C . ARG A 1 77 ? 1.584 0.366 15.335 1.00 78.62 77 ARG A C 1
ATOM 626 O O . ARG A 1 77 ? 1.051 0.430 16.440 1.00 78.62 77 ARG A O 1
ATOM 633 N N . LEU A 1 78 ? 1.015 0.876 14.243 1.00 79.81 78 LEU A N 1
ATOM 634 C CA . LEU A 1 78 ? -0.312 1.498 14.273 1.00 79.81 78 LEU A CA 1
ATOM 635 C C . LEU A 1 78 ? -1.441 0.498 14.543 1.00 79.81 78 LEU A C 1
ATOM 637 O O . LEU A 1 78 ? -2.413 0.837 15.219 1.00 79.81 78 LEU A O 1
ATOM 641 N N . MET A 1 79 ? -1.321 -0.732 14.040 1.00 78.69 79 MET A N 1
ATOM 642 C CA . MET A 1 79 ? -2.326 -1.783 14.230 1.00 78.69 79 MET A CA 1
ATOM 643 C C . MET A 1 79 ? -2.541 -2.102 15.714 1.00 78.69 79 MET A C 1
ATOM 645 O O . MET A 1 79 ? -3.678 -2.299 16.139 1.00 78.69 79 MET A O 1
ATOM 649 N N . VAL A 1 80 ? -1.470 -2.059 16.515 1.00 77.19 80 VAL A N 1
ATOM 650 C CA . VAL A 1 80 ? -1.519 -2.263 17.974 1.00 77.19 80 VAL A CA 1
ATOM 651 C C . VAL A 1 80 ? -2.343 -1.184 18.685 1.00 77.19 80 VAL A C 1
ATOM 653 O O . VAL A 1 80 ? -2.980 -1.465 19.698 1.00 77.19 80 VAL A O 1
ATOM 656 N N . PHE A 1 81 ? -2.346 0.039 18.157 1.00 72.06 81 PHE A N 1
ATOM 657 C CA . PHE A 1 81 ? -3.095 1.163 18.713 1.00 72.06 81 PHE A CA 1
ATOM 658 C C . PHE A 1 81 ? -4.569 1.173 18.278 1.00 72.06 81 PHE A C 1
ATOM 660 O O . PHE A 1 81 ? -5.453 1.472 19.073 1.00 72.06 81 PHE A O 1
ATOM 667 N N . LEU A 1 82 ? -4.851 0.810 17.024 1.00 75.50 82 LEU A N 1
ATOM 668 C CA . LEU A 1 82 ? -6.180 0.914 16.401 1.00 75.50 82 LEU A CA 1
ATOM 669 C C . LEU A 1 82 ? -6.888 -0.446 16.252 1.00 75.50 82 LEU A C 1
ATOM 671 O O . LEU A 1 82 ? -7.633 -0.661 15.294 1.00 75.50 82 LEU A O 1
ATOM 675 N N . GLN A 1 83 ? -6.656 -1.385 17.172 1.00 76.62 83 GLN A N 1
ATOM 676 C CA . GLN A 1 83 ? -7.055 -2.790 17.012 1.00 76.62 83 GLN A CA 1
ATOM 677 C C . GLN A 1 83 ? -8.567 -2.977 16.764 1.00 76.62 83 GLN A C 1
ATOM 679 O O . GLN A 1 83 ? -8.953 -3.704 15.851 1.00 76.62 83 GLN A O 1
ATOM 684 N N . GLN A 1 84 ? -9.433 -2.286 17.517 1.00 78.44 84 GLN A N 1
ATOM 685 C CA . GLN A 1 84 ? -10.892 -2.442 17.396 1.00 78.44 84 GLN A CA 1
ATOM 686 C C . GLN A 1 84 ? -11.447 -1.981 16.039 1.00 78.44 84 GLN A C 1
ATOM 688 O O . GLN A 1 84 ? -12.334 -2.633 15.487 1.00 78.44 84 GLN A O 1
ATOM 693 N N . ILE A 1 85 ? -10.940 -0.871 15.491 1.00 83.06 85 ILE A N 1
ATOM 694 C CA . ILE A 1 85 ? -11.384 -0.359 14.185 1.00 83.06 85 ILE A CA 1
ATOM 695 C C . ILE A 1 85 ? -10.787 -1.207 13.058 1.00 83.06 85 ILE A C 1
ATOM 697 O O . ILE A 1 85 ? -11.499 -1.548 12.112 1.00 83.06 85 ILE A O 1
ATOM 701 N N . ASN A 1 86 ? -9.514 -1.601 13.181 1.00 83.62 86 ASN A N 1
ATOM 702 C CA . ASN A 1 86 ? -8.850 -2.443 12.187 1.00 83.62 86 ASN A CA 1
ATOM 703 C C . ASN A 1 86 ? -9.586 -3.757 11.957 1.00 83.62 86 ASN A C 1
ATOM 705 O O . ASN A 1 86 ? -9.812 -4.110 10.807 1.00 83.62 86 ASN A O 1
ATOM 709 N N . LEU A 1 87 ? -10.042 -4.435 13.014 1.00 83.06 87 LEU A N 1
ATOM 710 C CA . LEU A 1 87 ? -10.781 -5.694 12.873 1.00 83.06 87 LEU A CA 1
ATOM 711 C C . LEU A 1 87 ? -12.041 -5.564 12.000 1.00 83.06 87 LEU A C 1
ATOM 713 O O . LEU A 1 87 ? -12.373 -6.497 11.277 1.00 83.06 87 LEU A O 1
ATOM 717 N N . LYS A 1 88 ? -12.719 -4.409 12.021 1.00 85.56 88 LYS A N 1
ATOM 718 C CA . LYS A 1 88 ? -13.909 -4.163 11.187 1.00 85.56 88 LYS A CA 1
ATOM 719 C C . LYS A 1 88 ? -13.553 -3.830 9.738 1.00 85.56 88 LYS A C 1
ATOM 721 O O . LYS A 1 88 ? -14.253 -4.246 8.823 1.00 85.56 88 LYS A O 1
ATOM 726 N N . MET A 1 89 ? -12.481 -3.066 9.534 1.00 86.06 89 MET A N 1
ATOM 727 C CA . MET A 1 89 ? -12.115 -2.510 8.226 1.00 86.06 89 MET A CA 1
ATOM 728 C C . MET A 1 89 ? -11.117 -3.374 7.444 1.00 86.06 89 MET A C 1
ATOM 730 O O . MET A 1 89 ? -10.928 -3.143 6.251 1.00 86.06 89 MET A O 1
ATOM 734 N N . ASN A 1 90 ? -10.503 -4.381 8.077 1.00 86.94 90 ASN A N 1
ATOM 735 C CA . ASN A 1 90 ? -9.458 -5.215 7.477 1.00 86.94 90 ASN A CA 1
ATOM 736 C C . ASN A 1 90 ? -9.897 -5.863 6.156 1.00 86.94 90 ASN A C 1
ATOM 738 O O . ASN A 1 90 ? -9.147 -5.875 5.185 1.00 86.94 90 ASN A O 1
ATOM 742 N N . TYR A 1 91 ? -11.148 -6.331 6.087 1.00 89.19 91 TYR A N 1
ATOM 743 C CA . TYR A 1 91 ? -11.678 -6.984 4.889 1.00 89.19 91 TYR A CA 1
ATOM 744 C C . TYR A 1 91 ? -11.559 -6.108 3.632 1.00 89.19 91 TYR A C 1
ATOM 746 O O . TYR A 1 91 ? -11.190 -6.596 2.567 1.00 89.19 91 TYR A O 1
ATOM 754 N N . ILE A 1 92 ? -11.802 -4.800 3.761 1.00 90.25 92 ILE A N 1
ATOM 755 C CA . ILE A 1 92 ? -11.713 -3.857 2.638 1.00 90.25 92 ILE A CA 1
ATOM 756 C C . ILE A 1 92 ? -10.271 -3.780 2.123 1.00 90.25 92 ILE A C 1
ATOM 758 O O . ILE A 1 92 ? -10.041 -3.839 0.916 1.00 90.25 92 ILE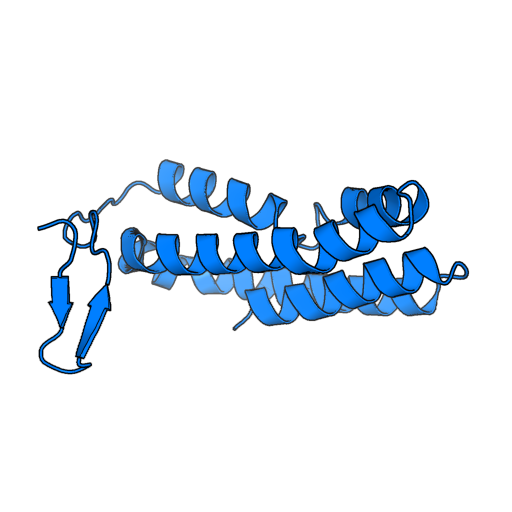 A O 1
ATOM 762 N N . TRP A 1 93 ? -9.297 -3.695 3.031 1.00 88.75 93 TRP A N 1
ATOM 763 C CA . TRP A 1 93 ? -7.884 -3.598 2.673 1.00 88.75 93 TRP A CA 1
ATOM 764 C C . TRP A 1 93 ? -7.351 -4.879 2.029 1.00 88.75 93 TRP A C 1
ATOM 766 O O . TRP A 1 93 ? -6.620 -4.788 1.045 1.00 88.75 93 TRP A O 1
ATOM 776 N N . ILE A 1 94 ? -7.775 -6.049 2.513 1.00 90.94 94 ILE A N 1
ATOM 777 C CA . ILE A 1 94 ? -7.411 -7.353 1.938 1.00 90.94 94 ILE A CA 1
ATOM 778 C C . ILE A 1 94 ? -7.933 -7.490 0.502 1.00 90.94 94 ILE A C 1
ATOM 780 O O . ILE A 1 94 ? -7.203 -7.910 -0.393 1.00 90.94 94 ILE A O 1
ATOM 784 N N . VAL A 1 95 ? -9.190 -7.112 0.248 1.00 92.31 95 VAL A N 1
ATOM 785 C CA . VAL A 1 95 ? -9.765 -7.212 -1.104 1.00 92.31 95 VAL A CA 1
ATOM 786 C C . VAL A 1 95 ? -9.020 -6.296 -2.078 1.00 92.31 95 VAL A C 1
ATOM 788 O O . VAL A 1 95 ? -8.664 -6.721 -3.178 1.00 92.31 95 VAL A O 1
ATOM 791 N N . ILE A 1 96 ? -8.737 -5.054 -1.674 1.00 91.25 96 ILE A N 1
ATOM 792 C CA . ILE A 1 96 ? -8.023 -4.084 -2.517 1.00 91.25 96 ILE A CA 1
ATOM 793 C C . ILE A 1 96 ? -6.588 -4.546 -2.798 1.00 91.25 96 ILE A C 1
ATOM 795 O O . ILE A 1 96 ? -6.120 -4.409 -3.931 1.00 91.25 96 ILE A O 1
ATOM 799 N N . SER A 1 97 ? -5.889 -5.094 -1.801 1.00 91.06 97 SER A N 1
ATOM 800 C CA . SER A 1 97 ? -4.503 -5.537 -1.959 1.00 91.06 97 SER A CA 1
ATOM 801 C C . SER A 1 97 ? -4.390 -6.764 -2.865 1.00 91.06 97 SER A C 1
ATOM 803 O O . SER A 1 97 ? -3.546 -6.765 -3.759 1.00 91.06 97 SER A O 1
ATOM 805 N N . LEU A 1 98 ? -5.279 -7.752 -2.725 1.00 91.62 98 LEU A N 1
ATOM 806 C CA . LEU A 1 98 ? -5.282 -8.958 -3.561 1.00 91.62 98 LEU A CA 1
ATOM 807 C C . LEU A 1 98 ? -5.646 -8.661 -5.020 1.00 91.62 98 LEU A C 1
ATOM 809 O O . LEU A 1 98 ? -4.921 -9.061 -5.933 1.00 91.62 98 LEU A O 1
ATOM 813 N N . VAL A 1 99 ? -6.737 -7.920 -5.251 1.00 93.06 99 VAL A N 1
ATOM 814 C CA . VAL A 1 99 ? -7.151 -7.523 -6.609 1.00 93.06 99 VAL A CA 1
ATOM 815 C C . VAL A 1 99 ? -6.067 -6.659 -7.251 1.00 93.06 99 VAL A C 1
ATOM 817 O O . VAL A 1 99 ? -5.697 -6.855 -8.408 1.00 93.06 99 VAL A O 1
ATOM 820 N N . GLY A 1 100 ? -5.504 -5.736 -6.476 1.00 91.69 100 GLY A N 1
ATOM 821 C CA . GLY A 1 100 ? -4.418 -4.877 -6.906 1.00 91.69 100 GLY A CA 1
ATOM 822 C C . GLY A 1 100 ? -3.149 -5.627 -7.304 1.00 91.69 100 GLY A C 1
ATOM 823 O O . GLY A 1 100 ? -2.596 -5.385 -8.379 1.00 91.69 100 GLY A O 1
ATOM 824 N N . GLY A 1 101 ? -2.708 -6.561 -6.460 1.00 92.00 101 GLY A N 1
ATOM 825 C CA . GLY A 1 101 ? -1.546 -7.410 -6.707 1.00 92.00 101 GLY A CA 1
ATOM 826 C C . GLY A 1 101 ? -1.692 -8.250 -7.971 1.00 92.00 101 GLY A C 1
ATOM 827 O O . GLY A 1 101 ? -0.741 -8.364 -8.744 1.00 92.00 101 GLY A O 1
ATOM 828 N N . PHE A 1 102 ? -2.900 -8.757 -8.236 1.00 92.25 102 PHE A N 1
ATOM 829 C CA . PHE A 1 102 ? -3.212 -9.481 -9.467 1.00 92.25 102 PHE A CA 1
ATOM 830 C C . PHE A 1 102 ? -3.087 -8.601 -10.723 1.00 92.25 102 PHE A C 1
ATOM 832 O O . PHE A 1 102 ? -2.489 -9.008 -11.715 1.00 92.25 102 PHE A O 1
ATOM 839 N N . TYR A 1 103 ? -3.582 -7.361 -10.697 1.00 92.56 103 TYR A N 1
ATOM 840 C CA . TYR A 1 103 ? -3.417 -6.460 -11.844 1.00 92.56 103 TYR A CA 1
ATOM 841 C C . TYR A 1 103 ? -1.957 -6.050 -12.077 1.00 92.56 103 TYR A C 1
ATOM 843 O O . TYR A 1 103 ? -1.521 -5.928 -13.225 1.00 92.56 103 TYR A O 1
ATOM 851 N N . ILE A 1 104 ? -1.191 -5.836 -11.005 1.00 92.88 104 ILE A N 1
ATOM 852 C CA . ILE A 1 104 ? 0.224 -5.453 -11.093 1.00 92.88 104 ILE A CA 1
ATOM 853 C C . ILE A 1 104 ? 1.070 -6.605 -11.639 1.00 92.88 104 ILE A C 1
ATOM 855 O O . ILE A 1 104 ? 1.954 -6.365 -12.461 1.00 92.88 104 ILE A O 1
ATOM 859 N N . SER A 1 105 ? 0.788 -7.849 -11.245 1.00 91.00 105 SER A N 1
ATOM 860 C CA . SER A 1 105 ? 1.500 -9.014 -11.777 1.00 91.00 105 SER A CA 1
ATOM 861 C C . SER A 1 105 ? 1.252 -9.191 -13.278 1.00 91.00 105 SER A C 1
ATOM 863 O O . SER A 1 105 ? 2.206 -9.405 -14.024 1.00 91.00 105 SER A O 1
ATOM 865 N N . LEU A 1 106 ? 0.019 -8.976 -13.753 1.00 92.50 106 LEU A N 1
ATOM 866 C CA . LEU A 1 106 ? -0.286 -8.954 -15.189 1.00 92.50 106 LEU A CA 1
ATOM 867 C C . LEU A 1 106 ? 0.477 -7.849 -15.931 1.00 92.50 106 LEU A C 1
ATOM 869 O O . LEU A 1 106 ? 1.031 -8.092 -17.000 1.00 92.50 106 LEU A O 1
ATOM 873 N N . LYS A 1 107 ? 0.553 -6.639 -15.360 1.00 89.56 107 LYS A N 1
ATOM 874 C CA . LYS A 1 107 ? 1.331 -5.535 -15.949 1.00 89.56 107 LYS A CA 1
ATOM 875 C C . LYS A 1 107 ? 2.834 -5.810 -15.966 1.00 89.56 107 LYS A C 1
ATOM 877 O O . LYS A 1 107 ? 3.493 -5.403 -16.917 1.00 89.56 107 LYS A O 1
ATOM 882 N N . CYS A 1 108 ? 3.355 -6.525 -14.969 1.00 91.00 108 CYS A N 1
ATOM 883 C CA . CYS A 1 108 ? 4.759 -6.921 -14.892 1.00 91.00 108 CYS A CA 1
ATOM 884 C C . CYS A 1 108 ? 5.182 -7.775 -16.101 1.00 91.00 108 CYS A C 1
ATOM 886 O O . CYS A 1 108 ? 6.251 -7.546 -16.660 1.00 91.00 108 CYS A O 1
ATOM 888 N N . PHE A 1 109 ? 4.324 -8.696 -16.560 1.00 89.12 109 PHE A N 1
ATOM 889 C CA . PHE A 1 109 ? 4.616 -9.539 -17.728 1.00 89.12 109 PHE A CA 1
ATOM 890 C C . PHE A 1 109 ? 4.759 -8.756 -19.039 1.00 89.12 109 PHE A C 1
ATOM 892 O O . PHE A 1 109 ? 5.503 -9.176 -19.919 1.00 89.12 109 PHE A O 1
ATOM 899 N N . CYS A 1 110 ? 4.070 -7.622 -19.179 1.00 91.75 110 CYS A N 1
ATOM 900 C CA . CYS A 1 110 ? 4.116 -6.808 -20.396 1.00 91.75 110 CYS A CA 1
ATOM 901 C C . CYS A 1 110 ? 5.291 -5.815 -20.429 1.00 91.75 110 CYS A C 1
ATOM 903 O O . CYS A 1 110 ? 5.432 -5.074 -21.402 1.00 91.75 110 CYS A O 1
ATOM 905 N N . GLN A 1 111 ? 6.091 -5.734 -19.364 1.00 90.50 111 GLN A N 1
ATOM 906 C CA . GLN A 1 111 ? 7.102 -4.696 -19.212 1.00 90.50 111 GLN A CA 1
ATOM 907 C C . GLN A 1 111 ? 8.425 -5.089 -19.890 1.00 90.50 111 GLN A C 1
ATOM 909 O O . GLN A 1 111 ? 8.968 -6.157 -19.625 1.00 90.50 111 GLN A O 1
ATOM 914 N N . VAL A 1 112 ? 8.970 -4.203 -20.734 1.00 91.06 112 VAL A N 1
ATOM 915 C CA . VAL A 1 112 ? 10.205 -4.460 -21.508 1.00 91.06 112 VAL A CA 1
ATOM 916 C C . VAL A 1 112 ? 11.475 -4.070 -20.734 1.00 91.06 112 VAL A C 1
ATOM 918 O O . VAL A 1 112 ? 12.495 -4.750 -20.838 1.00 91.06 112 VAL A O 1
ATOM 921 N N . ASP A 1 113 ? 11.432 -3.011 -19.915 1.00 90.56 113 ASP A N 1
ATOM 922 C CA . ASP A 1 113 ? 12.625 -2.524 -19.209 1.00 90.56 113 ASP A CA 1
ATOM 923 C C . ASP A 1 113 ? 12.892 -3.290 -17.904 1.00 90.56 113 ASP A C 1
ATOM 925 O O . ASP A 1 113 ? 12.085 -3.260 -16.969 1.00 90.56 113 ASP A O 1
ATOM 929 N N . ILE A 1 114 ? 14.092 -3.865 -17.774 1.00 88.38 114 ILE A N 1
ATOM 930 C CA . ILE A 1 114 ? 14.503 -4.704 -16.629 1.00 88.38 114 ILE A CA 1
ATOM 931 C C . ILE A 1 114 ? 14.361 -3.974 -15.281 1.00 88.38 114 ILE A C 1
ATOM 933 O O . ILE A 1 114 ? 13.839 -4.538 -14.321 1.00 88.38 114 ILE A O 1
ATOM 937 N N . LYS A 1 115 ? 14.780 -2.701 -15.189 1.00 84.69 115 LYS A N 1
ATOM 938 C CA . LYS A 1 115 ? 14.678 -1.921 -13.937 1.00 84.69 115 LYS A CA 1
ATOM 939 C C . LYS A 1 115 ? 13.231 -1.739 -13.486 1.00 84.69 115 LYS A C 1
ATOM 941 O O . LYS A 1 115 ? 12.928 -1.833 -12.299 1.00 84.69 115 LYS A O 1
ATOM 946 N N . SER A 1 116 ? 12.338 -1.487 -14.437 1.00 86.75 116 SER A N 1
ATOM 947 C CA . SER A 1 116 ? 10.917 -1.315 -14.148 1.00 86.75 116 SER A CA 1
ATOM 948 C C . SER A 1 116 ? 10.229 -2.646 -13.835 1.00 86.75 116 SER A C 1
ATOM 950 O O . SER A 1 116 ? 9.363 -2.680 -12.968 1.00 86.75 116 SER A O 1
ATOM 952 N N . LEU A 1 117 ? 10.665 -3.752 -14.448 1.00 90.25 117 LEU A N 1
ATOM 953 C CA . LEU A 1 117 ? 10.182 -5.097 -14.136 1.00 90.25 117 LEU A CA 1
ATOM 954 C C . LEU A 1 117 ? 10.484 -5.473 -12.675 1.00 90.25 117 LEU A C 1
ATOM 956 O O . LEU A 1 117 ? 9.598 -5.949 -11.969 1.00 90.25 117 LEU A O 1
ATOM 960 N N . ILE A 1 118 ? 11.692 -5.167 -12.184 1.00 89.19 118 ILE A N 1
ATOM 961 C CA . ILE A 1 118 ? 12.072 -5.359 -10.769 1.00 89.19 118 ILE A CA 1
ATOM 962 C C . ILE A 1 118 ? 11.213 -4.486 -9.840 1.00 89.19 118 ILE A C 1
ATOM 964 O O . ILE A 1 118 ? 10.783 -4.927 -8.773 1.00 89.19 118 ILE A O 1
ATOM 968 N N . ALA A 1 119 ? 10.931 -3.246 -10.244 1.00 88.62 119 ALA A N 1
ATOM 969 C CA . ALA A 1 119 ? 10.045 -2.371 -9.488 1.00 88.62 119 ALA A CA 1
ATOM 970 C C . ALA A 1 119 ? 8.621 -2.9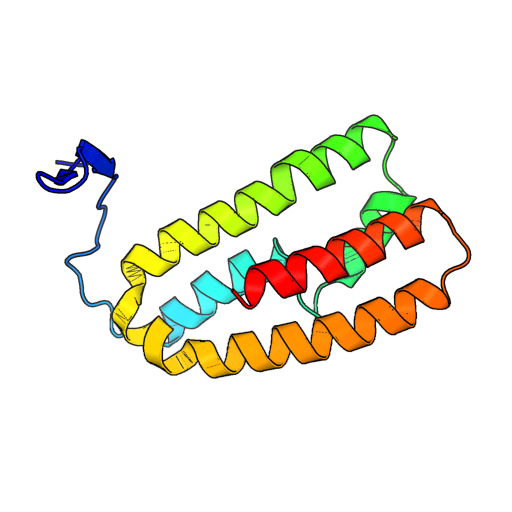51 -9.394 1.00 88.62 119 ALA A C 1
ATOM 972 O O . ALA A 1 119 ? 8.095 -3.071 -8.289 1.00 88.62 119 ALA A O 1
ATOM 973 N N . TYR A 1 120 ? 8.010 -3.378 -10.504 1.00 90.94 120 TYR A N 1
ATOM 974 C CA . TYR A 1 120 ? 6.657 -3.950 -10.495 1.00 90.94 120 TYR A CA 1
ATOM 975 C C . TYR A 1 120 ? 6.562 -5.268 -9.718 1.00 90.94 120 TYR A C 1
ATOM 977 O O . TYR A 1 120 ? 5.596 -5.456 -8.973 1.00 90.94 120 TYR A O 1
ATOM 985 N N . SER A 1 121 ? 7.562 -6.150 -9.812 1.00 90.31 121 SER A N 1
ATOM 986 C CA . SER A 1 121 ? 7.578 -7.388 -9.024 1.00 90.31 121 SER A CA 1
ATOM 987 C C . SER A 1 121 ? 7.667 -7.104 -7.519 1.00 90.31 121 SER A C 1
ATOM 989 O O . SER A 1 121 ? 6.964 -7.742 -6.734 1.00 90.31 121 SER A O 1
ATOM 991 N N . SER A 1 122 ? 8.434 -6.087 -7.103 1.00 88.56 122 SER A N 1
ATOM 992 C CA . SER A 1 122 ? 8.496 -5.660 -5.697 1.00 88.56 122 SER A CA 1
ATOM 993 C C . SER A 1 122 ? 7.147 -5.152 -5.170 1.00 88.56 122 SER A C 1
ATOM 995 O O . SER A 1 122 ? 6.764 -5.486 -4.049 1.00 88.56 122 SER A O 1
ATOM 997 N N . VAL A 1 123 ? 6.378 -4.421 -5.989 1.00 89.88 123 VAL A N 1
ATOM 998 C CA . VAL A 1 123 ? 5.027 -3.960 -5.624 1.00 89.88 123 VAL A CA 1
ATOM 999 C C . VAL A 1 123 ? 4.070 -5.148 -5.492 1.00 89.88 123 VAL A C 1
ATOM 1001 O O . VAL A 1 123 ? 3.303 -5.206 -4.531 1.00 89.88 123 VAL A O 1
ATOM 1004 N N . ALA A 1 124 ? 4.142 -6.127 -6.401 1.00 91.31 124 ALA A N 1
ATOM 1005 C CA . ALA A 1 124 ? 3.324 -7.336 -6.313 1.00 91.31 124 ALA A CA 1
ATOM 1006 C C . ALA A 1 124 ? 3.603 -8.114 -5.014 1.00 91.31 124 ALA A C 1
ATOM 1008 O O . ALA A 1 124 ? 2.666 -8.431 -4.283 1.00 91.31 124 ALA A O 1
ATOM 1009 N N . HIS A 1 125 ? 4.871 -8.336 -4.654 1.00 89.06 125 HIS A N 1
ATOM 1010 C CA . HIS A 1 125 ? 5.213 -8.978 -3.380 1.00 89.06 125 HIS A CA 1
ATOM 1011 C C . HIS A 1 125 ? 4.719 -8.185 -2.163 1.00 89.06 125 HIS A C 1
ATOM 1013 O O . HIS A 1 125 ? 4.175 -8.772 -1.231 1.00 89.06 125 HIS A O 1
ATOM 1019 N N . MET A 1 126 ? 4.848 -6.857 -2.174 1.00 89.12 126 MET A N 1
ATOM 1020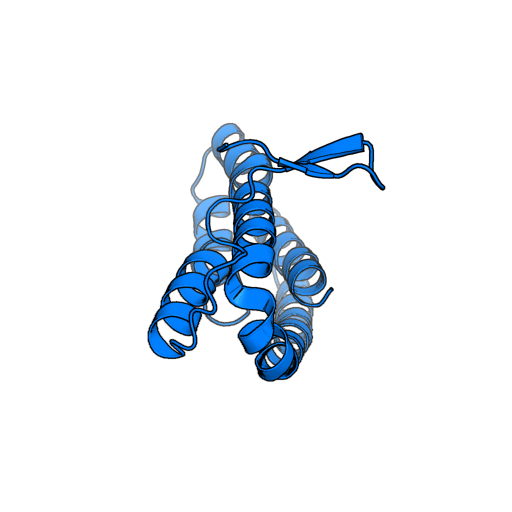 C CA . MET A 1 126 ? 4.387 -6.019 -1.062 1.00 89.12 126 MET A CA 1
ATOM 1021 C C . MET A 1 126 ? 2.861 -6.008 -0.919 1.00 89.12 126 MET A C 1
ATOM 1023 O O . MET A 1 126 ? 2.369 -5.953 0.202 1.00 89.12 126 MET A O 1
ATOM 1027 N N . SER A 1 127 ? 2.096 -6.129 -2.008 1.00 88.94 127 SER A N 1
ATOM 1028 C CA . SER A 1 127 ? 0.633 -6.252 -1.917 1.00 88.94 127 SER A CA 1
ATOM 1029 C C . SER A 1 127 ? 0.185 -7.504 -1.151 1.00 88.94 127 SER A C 1
ATOM 1031 O O . SER A 1 127 ? -0.757 -7.431 -0.365 1.00 88.94 127 SER A O 1
ATOM 1033 N N . ILE A 1 128 ? 0.919 -8.616 -1.282 1.00 88.75 128 ILE A N 1
ATOM 1034 C CA . ILE A 1 128 ? 0.676 -9.843 -0.508 1.00 88.75 128 ILE A CA 1
ATOM 1035 C C . ILE A 1 128 ? 0.989 -9.607 0.974 1.00 88.75 128 ILE A C 1
ATOM 1037 O O . ILE A 1 128 ? 0.206 -10.009 1.829 1.00 88.75 128 ILE A O 1
ATOM 1041 N N . VAL A 1 129 ? 2.071 -8.887 1.286 1.00 88.69 129 VAL A N 1
ATOM 1042 C CA . VAL A 1 129 ? 2.418 -8.503 2.670 1.00 88.69 129 VAL A CA 1
ATOM 1043 C C . VAL A 1 129 ? 1.359 -7.592 3.302 1.00 88.69 129 VAL A C 1
ATOM 1045 O O . VAL A 1 129 ? 1.175 -7.624 4.505 1.00 88.69 129 VAL A O 1
ATOM 1048 N N . ILE A 1 130 ? 0.643 -6.778 2.522 1.00 87.06 130 ILE A N 1
ATOM 1049 C CA . ILE A 1 130 ? -0.464 -5.955 3.046 1.00 87.06 130 ILE A CA 1
ATOM 1050 C C . ILE A 1 130 ? -1.711 -6.810 3.325 1.00 87.06 130 ILE A C 1
ATOM 1052 O O . ILE A 1 130 ? -2.524 -6.453 4.172 1.00 87.06 130 ILE A O 1
ATOM 1056 N N . SER A 1 131 ? -1.888 -7.918 2.599 1.00 86.06 131 SER A N 1
ATOM 1057 C CA . SER A 1 131 ? -3.039 -8.811 2.769 1.00 86.06 131 SER A CA 1
ATOM 1058 C C . SER A 1 131 ? -2.953 -9.732 3.994 1.00 86.06 131 SER A C 1
ATOM 1060 O O . SER A 1 131 ? -3.997 -10.205 4.442 1.00 86.06 131 SER A O 1
ATOM 1062 N N . GLY A 1 132 ? -1.747 -9.994 4.514 1.00 78.19 132 GLY A N 1
ATOM 1063 C CA . GLY A 1 132 ? -1.493 -10.911 5.635 1.00 78.19 132 GLY A CA 1
ATOM 1064 C C . GLY A 1 132 ? -0.830 -10.222 6.812 1.00 78.19 132 GLY A C 1
ATOM 1065 O O . GLY A 1 132 ? -1.363 -10.358 7.934 1.00 78.19 132 GLY A O 1
#

InterPro domains:
  IPR001750 NADH:quinone oxidoreductase/Mrp antiporter, transmembrane domain [PF00361] (5-132)
  IPR003918 NADH:ubiquinone oxidoreductase [PTHR43507] (22-131)

pLDDT: mean 79.84, std 12.63, range [45.31, 93.06]

Radius of gyration: 17.14 Å; chains: 1; bounding box: 37×24×53 Å